Protein AF-A0A183PZF3-F1 (afdb_monomer_lite)

Secondary structure (DSSP, 8-state):
-HHHHHHHHHHHHHHHHHHHHHHHHHHHHHHHHHHHHHHHHHHTT-HHHHHHHHHHHHT---PPPPPPB-TTSPBP--HHHHHHHHHHHHHHHHSPPPPP----

Radius of gyration: 28.01 Å; chains: 1; bounding box: 78×35×68 Å

pLDDT: mean 86.16, std 10.22, range [55.12, 97.06]

Foldseek 3Di:
DVVVVVVVVVVVVVVVVVVVVVVVVVVVVVLVVLVVQLVVCVVVVVVVSNVVSVCVNVVDPPDPDDADADPVRHGDPDPVVSVVRVVVVVCCVVVPDDPPPPDD

Structure (mmCIF, N/CA/C/O backbone):
data_AF-A0A183PZF3-F1
#
_entry.id   AF-A0A183PZF3-F1
#
loop_
_atom_site.group_PDB
_atom_site.id
_atom_site.type_symbol
_atom_site.label_atom_id
_atom_site.label_alt_id
_atom_site.label_comp_id
_atom_site.label_asym_id
_atom_site.label_entity_id
_atom_site.label_seq_id
_atom_site.pdbx_PDB_ins_code
_atom_site.Cartn_x
_atom_site.Cartn_y
_atom_site.Cartn_z
_atom_site.occupancy
_atom_site.B_iso_or_equiv
_atom_site.auth_seq_id
_atom_site.auth_comp_id
_atom_site.auth_asym_id
_atom_site.auth_atom_id
_atom_site.pdbx_PDB_model_num
ATOM 1 N N . MET A 1 1 ? 23.270 8.834 -43.994 1.00 61.09 1 MET A N 1
ATOM 2 C CA . MET A 1 1 ? 22.254 9.397 -43.066 1.00 61.09 1 MET A CA 1
ATOM 3 C C . MET A 1 1 ? 21.112 8.444 -42.669 1.00 61.09 1 MET A C 1
ATOM 5 O O . MET A 1 1 ? 20.622 8.594 -41.560 1.00 61.09 1 MET A O 1
ATOM 9 N N . ARG A 1 2 ? 20.664 7.477 -43.496 1.00 67.50 2 ARG A N 1
ATOM 10 C CA . ARG A 1 2 ? 19.574 6.542 -43.111 1.00 67.50 2 ARG A CA 1
ATOM 11 C C . ARG A 1 2 ? 19.967 5.504 -42.046 1.00 67.50 2 ARG A C 1
ATOM 13 O O . ARG A 1 2 ? 19.181 5.275 -41.137 1.00 67.50 2 ARG A O 1
ATOM 20 N N . ALA A 1 3 ? 21.175 4.939 -42.117 1.00 72.69 3 ALA A N 1
ATOM 21 C CA . ALA A 1 3 ? 21.625 3.888 -41.192 1.00 72.69 3 ALA A CA 1
ATOM 22 C C . ALA A 1 3 ? 21.665 4.340 -39.716 1.00 72.69 3 ALA A C 1
AT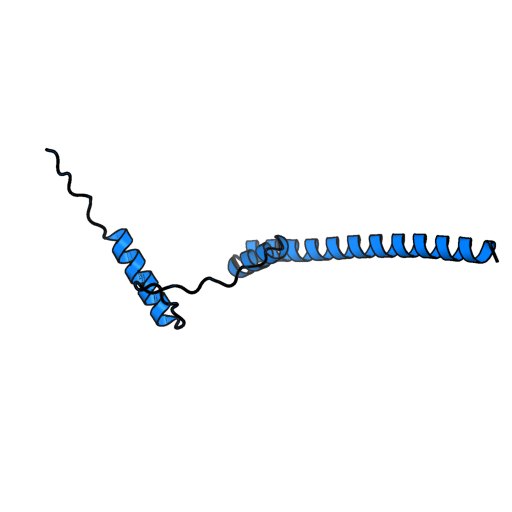OM 24 O O . ALA A 1 3 ? 21.148 3.641 -38.852 1.00 72.69 3 ALA A O 1
ATOM 25 N N . GLY A 1 4 ? 22.164 5.551 -39.432 1.00 78.81 4 GLY A N 1
ATOM 26 C CA . GLY A 1 4 ? 22.224 6.080 -38.060 1.00 78.81 4 GLY A CA 1
ATOM 27 C C . GLY A 1 4 ? 20.852 6.332 -37.416 1.00 78.81 4 GLY A C 1
ATOM 28 O O . GLY A 1 4 ? 20.698 6.139 -36.216 1.00 78.81 4 GLY A O 1
ATOM 29 N N . LYS A 1 5 ? 19.824 6.694 -38.203 1.00 80.31 5 LYS A N 1
ATOM 30 C CA . LYS A 1 5 ? 18.449 6.857 -37.687 1.00 80.31 5 LYS A CA 1
ATOM 31 C C . LYS A 1 5 ? 17.816 5.518 -37.303 1.00 80.31 5 LYS A C 1
ATOM 33 O O . LYS A 1 5 ? 17.135 5.441 -36.288 1.00 80.31 5 LYS A O 1
ATOM 38 N N . VAL A 1 6 ? 18.059 4.474 -38.099 1.00 88.06 6 VAL A N 1
ATOM 39 C CA . VAL A 1 6 ? 17.569 3.114 -37.817 1.00 88.06 6 VAL A CA 1
ATOM 40 C C . VAL A 1 6 ? 18.243 2.547 -36.567 1.00 88.06 6 VAL A C 1
ATOM 42 O O . VAL A 1 6 ? 17.567 1.963 -35.724 1.00 88.06 6 VAL A O 1
ATOM 45 N N . GLN A 1 7 ? 19.548 2.780 -36.403 1.00 91.62 7 GLN A N 1
ATOM 46 C CA . GLN A 1 7 ? 20.289 2.350 -35.218 1.00 91.62 7 GLN A CA 1
ATOM 47 C C . GLN A 1 7 ? 19.784 3.035 -33.938 1.00 91.62 7 GLN A C 1
ATOM 49 O O . GLN A 1 7 ? 19.425 2.348 -32.986 1.00 91.62 7 GLN A O 1
ATOM 54 N N . ALA A 1 8 ? 19.662 4.367 -33.938 1.00 90.88 8 ALA A N 1
ATOM 55 C CA . ALA A 1 8 ? 19.160 5.105 -32.777 1.00 90.88 8 ALA A CA 1
ATOM 56 C C . ALA A 1 8 ? 17.729 4.684 -32.386 1.00 90.88 8 ALA A C 1
ATOM 58 O O . ALA A 1 8 ? 17.392 4.599 -31.205 1.00 90.88 8 ALA A O 1
ATOM 59 N N . GLN A 1 9 ? 16.879 4.376 -33.372 1.00 92.75 9 GLN A N 1
ATOM 60 C CA . GLN A 1 9 ? 15.528 3.877 -33.120 1.00 92.75 9 GLN A CA 1
ATOM 61 C C . GLN A 1 9 ? 15.536 2.481 -32.475 1.00 92.75 9 GLN A C 1
ATOM 63 O O . GLN A 1 9 ? 14.747 2.230 -31.563 1.00 92.75 9 GLN A O 1
ATOM 68 N N . ALA A 1 10 ? 16.429 1.587 -32.909 1.00 94.25 10 ALA A N 1
ATOM 69 C CA . ALA A 1 10 ? 16.584 0.261 -32.313 1.00 94.25 10 ALA A CA 1
ATOM 70 C C . ALA A 1 10 ? 17.100 0.339 -30.864 1.00 94.25 10 ALA A C 1
ATOM 72 O O . ALA A 1 10 ? 16.546 -0.317 -29.981 1.00 94.25 10 ALA A O 1
ATOM 73 N N . GLU A 1 11 ? 18.096 1.191 -30.604 1.00 95.44 11 GLU A N 1
ATOM 74 C CA . GLU A 1 11 ? 18.633 1.441 -29.258 1.00 95.44 11 GLU A CA 1
ATOM 75 C C . GLU A 1 11 ? 17.554 1.995 -28.316 1.00 95.44 11 GLU A C 1
ATOM 77 O O . GLU A 1 11 ? 17.391 1.502 -27.199 1.00 95.44 11 GLU A O 1
ATOM 82 N N . TYR A 1 12 ? 16.744 2.949 -28.786 1.00 93.62 12 TYR A N 1
ATOM 83 C CA . TYR A 1 12 ? 15.622 3.498 -28.020 1.00 93.62 12 TYR A CA 1
ATOM 84 C C . TYR A 1 12 ? 14.575 2.434 -27.654 1.00 93.62 12 TYR A C 1
ATOM 86 O O . TYR A 1 12 ? 14.080 2.403 -26.525 1.00 93.62 12 TYR A O 1
ATOM 94 N N . ILE A 1 13 ? 14.234 1.541 -28.589 1.00 96.56 13 ILE A N 1
ATOM 95 C CA . ILE A 1 13 ? 13.276 0.455 -28.341 1.00 96.56 13 ILE A CA 1
ATOM 96 C C . ILE A 1 13 ? 13.823 -0.517 -27.290 1.00 96.56 13 ILE A C 1
ATOM 98 O O . ILE A 1 13 ? 13.087 -0.896 -26.373 1.00 96.56 13 ILE A O 1
ATOM 102 N N . GLU A 1 14 ? 15.098 -0.896 -27.390 1.00 96.56 14 GLU A N 1
ATOM 103 C CA . GLU A 1 14 ? 15.715 -1.817 -26.434 1.00 96.56 14 GLU A CA 1
ATOM 104 C C . GLU A 1 14 ? 15.835 -1.186 -25.041 1.00 96.56 14 GLU A C 1
ATOM 106 O O . GLU A 1 14 ? 15.429 -1.808 -24.056 1.00 96.56 14 GLU A O 1
ATOM 111 N N . ALA A 1 15 ? 16.270 0.074 -24.949 1.00 96.00 15 ALA A N 1
ATOM 112 C CA . ALA A 1 15 ? 16.328 0.811 -23.688 1.00 96.00 15 ALA A CA 1
ATOM 113 C C . ALA A 1 15 ? 14.940 0.916 -23.031 1.00 96.00 15 ALA A C 1
ATOM 115 O O . ALA A 1 15 ? 14.774 0.584 -21.855 1.00 96.00 15 ALA A O 1
ATOM 116 N N . ASN A 1 16 ? 13.900 1.265 -23.796 1.00 94.44 16 ASN A N 1
ATOM 117 C CA . ASN A 1 16 ? 12.523 1.298 -23.294 1.00 94.44 16 ASN A CA 1
ATOM 118 C C . ASN A 1 16 ? 12.028 -0.073 -22.821 1.00 94.44 16 ASN A C 1
ATOM 120 O O . ASN A 1 16 ? 11.273 -0.163 -21.848 1.00 94.44 16 ASN A O 1
ATOM 124 N N . ARG A 1 17 ? 12.421 -1.154 -23.504 1.00 96.38 17 ARG A N 1
ATOM 125 C CA . ARG A 1 17 ? 12.086 -2.521 -23.093 1.00 96.38 17 ARG A CA 1
ATOM 126 C C . ARG A 1 17 ? 12.726 -2.855 -21.748 1.00 96.38 17 ARG A C 1
ATOM 128 O O . ARG A 1 17 ? 12.051 -3.429 -20.893 1.00 96.38 17 ARG A O 1
ATOM 135 N N . GLN A 1 18 ? 13.991 -2.488 -21.552 1.00 97.00 18 GLN A N 1
ATOM 136 C CA . GLN A 1 18 ? 14.721 -2.713 -20.303 1.00 97.00 18 GLN A CA 1
ATOM 137 C C . GLN A 1 18 ? 14.136 -1.896 -19.149 1.00 97.00 18 GLN A C 1
ATOM 139 O O . GLN A 1 18 ? 13.797 -2.470 -18.116 1.00 97.00 18 GLN A O 1
ATOM 144 N N . VAL A 1 19 ? 13.894 -0.600 -19.354 1.00 95.06 19 VAL A N 1
ATOM 145 C CA . VAL A 1 19 ? 13.275 0.276 -18.346 1.00 95.06 19 VAL A CA 1
ATOM 146 C C . VAL A 1 19 ? 11.912 -0.266 -17.910 1.00 95.06 19 VAL A C 1
ATOM 148 O O . VAL A 1 19 ? 11.646 -0.393 -16.718 1.00 95.06 19 VAL A O 1
ATOM 151 N N . LYS A 1 20 ? 11.058 -0.689 -18.853 1.00 95.88 20 LYS A N 1
ATOM 152 C CA . LYS A 1 20 ? 9.757 -1.299 -18.522 1.00 95.88 20 LYS A CA 1
ATOM 153 C C . LYS A 1 20 ? 9.893 -2.581 -17.700 1.00 95.88 20 LYS A C 1
ATOM 155 O O . LYS A 1 20 ? 9.046 -2.831 -16.844 1.00 95.88 20 LYS A O 1
ATOM 160 N N . LYS A 1 21 ? 10.913 -3.408 -17.956 1.00 97.06 21 LYS A N 1
ATOM 161 C CA . LYS A 1 21 ? 11.181 -4.615 -17.155 1.00 97.06 21 LYS A CA 1
ATOM 162 C C . LYS A 1 21 ? 11.604 -4.253 -15.732 1.00 97.06 21 LYS A C 1
ATOM 164 O O . LYS A 1 21 ? 11.053 -4.832 -14.802 1.00 97.06 21 LYS A O 1
ATOM 169 N N . ILE A 1 22 ? 12.504 -3.282 -15.574 1.00 96.50 22 ILE A N 1
ATOM 170 C CA . ILE A 1 22 ? 12.976 -2.811 -14.263 1.00 96.50 22 ILE A CA 1
ATOM 171 C C . ILE A 1 22 ? 11.810 -2.238 -13.453 1.00 96.50 22 ILE A C 1
ATOM 173 O O . ILE A 1 22 ? 11.553 -2.708 -12.354 1.00 96.50 22 ILE A O 1
ATOM 177 N N . ILE A 1 23 ? 11.010 -1.336 -14.036 1.00 95.25 23 ILE A N 1
ATOM 178 C CA . ILE A 1 23 ? 9.841 -0.744 -13.358 1.00 95.25 23 ILE A CA 1
ATOM 179 C C . ILE A 1 23 ? 8.851 -1.822 -12.890 1.00 95.25 23 ILE A C 1
ATOM 181 O O . ILE A 1 23 ? 8.289 -1.732 -11.800 1.00 95.25 23 ILE A O 1
ATOM 185 N N . ARG A 1 24 ? 8.619 -2.860 -13.706 1.00 95.19 24 ARG A N 1
ATOM 186 C CA . ARG A 1 24 ? 7.748 -3.983 -13.322 1.00 95.19 24 ARG A CA 1
ATOM 187 C C . ARG A 1 24 ? 8.336 -4.792 -12.167 1.00 95.19 24 ARG A C 1
ATOM 189 O O . ARG A 1 24 ? 7.580 -5.183 -11.282 1.00 95.19 24 ARG A O 1
ATOM 196 N N . ALA A 1 25 ? 9.643 -5.042 -12.185 1.00 96.88 25 ALA A N 1
ATOM 197 C CA . ALA A 1 25 ? 10.333 -5.764 -11.122 1.00 96.88 25 ALA A CA 1
ATOM 198 C C . ALA A 1 25 ? 10.313 -4.976 -9.804 1.00 96.88 25 ALA A C 1
ATOM 200 O O . ALA A 1 25 ? 9.915 -5.529 -8.782 1.00 96.88 25 ALA A O 1
ATOM 201 N N . ASP A 1 26 ? 10.626 -3.681 -9.841 1.00 95.81 26 ASP A N 1
ATOM 202 C CA . ASP A 1 26 ? 10.608 -2.808 -8.663 1.00 95.81 26 ASP A CA 1
ATOM 203 C C . ASP A 1 26 ? 9.205 -2.692 -8.068 1.00 95.81 26 ASP A C 1
ATOM 205 O O . ASP A 1 26 ? 9.030 -2.821 -6.857 1.00 95.81 26 ASP A O 1
ATOM 209 N N . LYS A 1 27 ? 8.173 -2.540 -8.912 1.00 91.94 27 LYS A N 1
ATOM 210 C CA . LYS A 1 27 ? 6.780 -2.540 -8.446 1.00 91.94 27 LYS A CA 1
ATOM 211 C C . LYS A 1 27 ? 6.418 -3.856 -7.756 1.00 91.94 27 LYS A C 1
ATOM 213 O O . LYS A 1 27 ? 5.744 -3.834 -6.731 1.00 91.94 27 LYS A O 1
ATOM 218 N N . LYS A 1 28 ? 6.846 -4.995 -8.311 1.00 94.19 28 LYS A N 1
ATOM 219 C CA . LYS A 1 28 ? 6.597 -6.310 -7.708 1.00 94.19 28 LYS A CA 1
ATOM 220 C C . LYS A 1 28 ? 7.289 -6.428 -6.349 1.00 94.19 28 LYS A C 1
ATOM 222 O O . LYS A 1 28 ? 6.637 -6.803 -5.382 1.00 94.19 28 LYS A O 1
ATOM 227 N N . LYS A 1 29 ? 8.562 -6.033 -6.275 1.00 96.69 29 LYS A N 1
ATOM 228 C CA . LYS A 1 29 ? 9.355 -6.039 -5.042 1.00 96.69 29 LYS A CA 1
ATOM 229 C C . LYS A 1 29 ? 8.707 -5.184 -3.950 1.00 96.69 29 LYS A C 1
ATOM 231 O O . LYS A 1 29 ? 8.537 -5.650 -2.832 1.00 96.69 29 LYS A O 1
ATOM 236 N N . TYR A 1 30 ? 8.269 -3.975 -4.294 1.00 91.75 30 TYR A N 1
ATOM 237 C CA . TYR A 1 30 ? 7.574 -3.086 -3.362 1.00 91.75 30 TYR A CA 1
ATOM 238 C C . TYR A 1 30 ? 6.287 -3.710 -2.796 1.00 91.75 30 TYR A C 1
ATOM 240 O O . TYR A 1 30 ? 6.031 -3.643 -1.596 1.00 91.75 30 TYR A O 1
ATOM 248 N N . VAL A 1 31 ? 5.481 -4.356 -3.646 1.00 91.56 31 VAL A N 1
ATOM 249 C CA . VAL A 1 31 ? 4.255 -5.040 -3.203 1.00 91.56 31 VAL A CA 1
ATOM 250 C C . VAL A 1 31 ? 4.573 -6.236 -2.296 1.00 91.56 31 VAL A C 1
ATOM 252 O O . VAL A 1 31 ? 3.899 -6.418 -1.285 1.00 91.56 31 VAL A O 1
ATOM 255 N N . GLU A 1 32 ? 5.600 -7.027 -2.614 1.00 93.94 32 GLU A N 1
ATOM 256 C CA . GLU A 1 32 ? 6.045 -8.166 -1.791 1.00 93.94 32 GLU A CA 1
ATOM 257 C C . GLU A 1 32 ? 6.546 -7.724 -0.403 1.00 93.94 32 GLU A C 1
ATOM 259 O O . GLU A 1 32 ? 6.212 -8.345 0.609 1.00 93.94 32 GLU A O 1
ATOM 264 N N . GLU A 1 33 ? 7.295 -6.620 -0.329 1.00 94.44 33 GLU A N 1
ATOM 265 C CA . GLU A 1 33 ? 7.753 -6.030 0.936 1.00 94.44 33 GLU A CA 1
ATOM 266 C C . GLU A 1 33 ? 6.573 -5.583 1.814 1.00 94.44 33 GLU A C 1
ATOM 268 O O . GLU A 1 33 ? 6.536 -5.882 3.012 1.00 94.44 33 GLU A O 1
ATOM 273 N N . LEU A 1 34 ? 5.572 -4.921 1.221 1.00 91.81 34 LEU A N 1
ATOM 274 C CA . LEU A 1 34 ? 4.355 -4.522 1.933 1.00 91.81 34 LEU A CA 1
ATOM 275 C C . LEU A 1 34 ? 3.554 -5.734 2.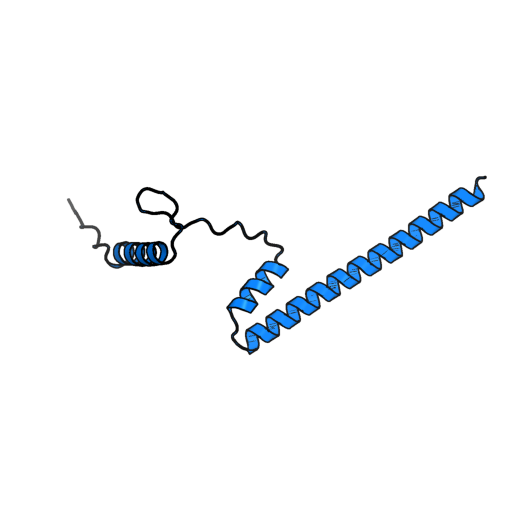422 1.00 91.81 34 LEU A C 1
ATOM 277 O O . LEU A 1 34 ? 3.124 -5.745 3.573 1.00 91.81 34 LEU A O 1
ATOM 281 N N . ALA A 1 35 ? 3.383 -6.765 1.590 1.00 92.38 35 ALA A N 1
ATOM 282 C CA . ALA A 1 35 ? 2.687 -7.991 1.982 1.00 92.38 35 ALA A CA 1
ATOM 283 C C . ALA A 1 35 ? 3.382 -8.680 3.169 1.00 92.38 35 ALA A C 1
ATOM 285 O O . ALA A 1 35 ? 2.730 -9.054 4.143 1.00 92.38 35 ALA A O 1
ATOM 286 N N . THR A 1 36 ? 4.715 -8.747 3.142 1.00 95.12 36 THR A N 1
ATOM 287 C CA . THR A 1 36 ? 5.519 -9.297 4.244 1.00 95.12 36 THR A CA 1
ATOM 288 C C . THR A 1 36 ? 5.307 -8.509 5.542 1.00 95.12 36 THR A C 1
ATOM 290 O O . THR A 1 36 ? 5.200 -9.085 6.627 1.00 95.12 36 THR A O 1
ATOM 293 N N . MET A 1 37 ? 5.206 -7.179 5.447 1.00 94.12 37 MET A N 1
ATOM 294 C CA . MET A 1 37 ? 4.927 -6.317 6.596 1.00 94.12 37 MET A CA 1
ATOM 295 C C . MET A 1 37 ? 3.515 -6.536 7.159 1.00 94.12 37 MET A C 1
ATOM 297 O O . MET A 1 37 ? 3.360 -6.587 8.379 1.00 94.12 37 MET A O 1
ATOM 301 N N . VAL A 1 38 ? 2.509 -6.712 6.293 1.00 93.19 38 VAL A N 1
ATOM 302 C CA . VAL A 1 38 ? 1.130 -7.043 6.696 1.00 93.19 38 VAL A CA 1
ATOM 303 C C . VAL A 1 38 ? 1.088 -8.370 7.446 1.00 93.19 38 VAL A C 1
ATOM 305 O O . VAL A 1 38 ? 0.514 -8.438 8.531 1.00 93.19 38 VAL A O 1
ATOM 308 N N . GLU A 1 39 ? 1.725 -9.415 6.913 1.00 94.12 39 GLU A N 1
ATOM 309 C CA . GLU A 1 39 ? 1.763 -10.725 7.568 1.00 94.12 39 GLU A CA 1
ATOM 310 C C . GLU A 1 39 ? 2.409 -10.657 8.951 1.00 94.12 39 GLU A C 1
ATOM 312 O O . GLU A 1 39 ? 1.911 -11.260 9.902 1.00 94.12 39 GLU A O 1
ATOM 317 N N . LYS A 1 40 ? 3.511 -9.912 9.077 1.00 95.62 40 LYS A N 1
ATOM 318 C CA . LYS A 1 40 ? 4.180 -9.719 10.363 1.00 95.62 40 LYS A CA 1
ATOM 319 C C . LYS A 1 40 ? 3.271 -8.993 11.358 1.00 95.62 40 LYS A C 1
ATOM 321 O O . LYS A 1 40 ? 3.106 -9.472 12.477 1.00 95.62 40 LYS A O 1
ATOM 326 N N . ALA A 1 41 ? 2.636 -7.897 10.939 1.00 94.75 41 ALA A N 1
ATOM 327 C CA . ALA A 1 41 ? 1.708 -7.146 11.782 1.00 94.75 41 ALA A CA 1
ATOM 328 C C . ALA A 1 41 ? 0.517 -8.006 12.240 1.00 94.75 41 ALA A C 1
ATOM 330 O O . ALA A 1 41 ? 0.120 -7.923 13.401 1.00 94.75 41 ALA A O 1
ATOM 331 N N . ALA A 1 42 ? -0.006 -8.876 11.367 1.00 93.94 42 ALA A N 1
ATOM 332 C CA . ALA A 1 42 ? -1.065 -9.824 11.711 1.00 93.94 42 ALA A CA 1
ATOM 333 C C . ALA A 1 42 ? -0.616 -10.820 12.791 1.00 93.94 42 ALA A C 1
ATOM 335 O O . ALA A 1 42 ? -1.343 -11.054 13.754 1.00 93.94 42 ALA A O 1
ATOM 336 N N . ARG A 1 43 ? 0.597 -11.378 12.662 1.00 95.75 43 ARG A N 1
ATOM 337 C CA . ARG A 1 43 ? 1.166 -12.316 13.648 1.00 95.75 43 ARG A 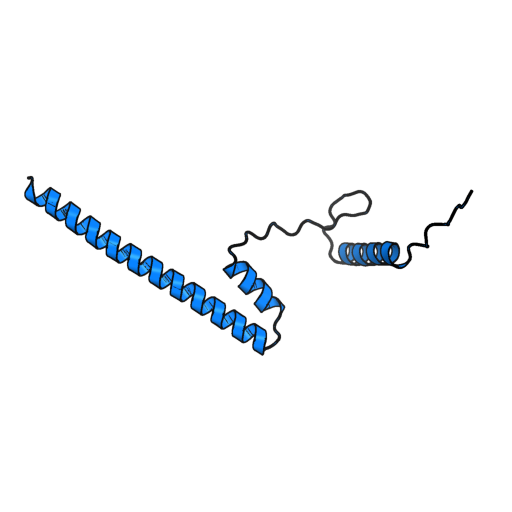CA 1
ATOM 338 C C . ARG A 1 43 ? 1.416 -11.660 15.006 1.00 95.75 43 ARG A C 1
ATOM 340 O O . ARG A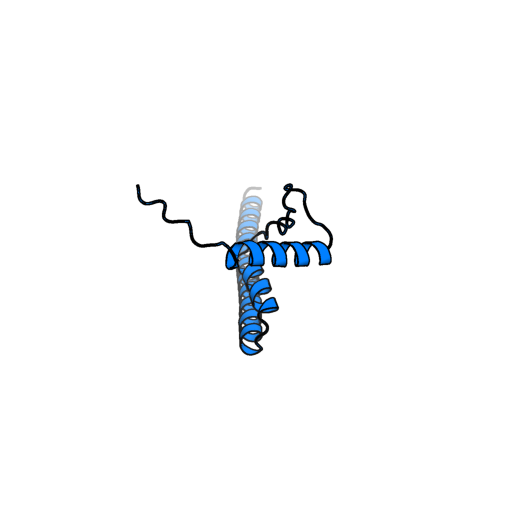 1 43 ? 1.243 -12.306 16.030 1.00 95.75 43 ARG A O 1
ATOM 347 N N . GLU A 1 44 ? 1.820 -10.395 15.010 1.00 95.75 44 GLU A N 1
ATOM 348 C CA . GLU A 1 44 ? 2.100 -9.618 16.225 1.00 95.75 44 GLU A CA 1
ATOM 349 C C . GLU A 1 44 ? 0.838 -8.980 16.835 1.00 95.75 44 GLU A C 1
ATOM 351 O O . GLU A 1 44 ? 0.912 -8.364 17.896 1.00 95.75 44 GLU A O 1
ATOM 356 N N . GLY A 1 45 ? -0.324 -9.103 16.180 1.00 93.81 45 GLY A N 1
ATOM 357 C CA . GLY A 1 45 ? -1.570 -8.469 16.618 1.00 93.81 45 GLY A CA 1
ATOM 358 C C . GLY A 1 45 ? -1.575 -6.939 16.491 1.00 93.81 45 GLY A C 1
ATOM 359 O O . GLY A 1 45 ? -2.424 -6.271 17.083 1.00 93.81 45 GLY A O 1
ATOM 360 N N . ASN A 1 46 ? -0.654 -6.352 15.719 1.00 94.38 46 ASN A N 1
ATOM 361 C CA . ASN A 1 46 ? -0.578 -4.908 15.496 1.00 94.38 46 ASN A CA 1
ATOM 362 C C . ASN A 1 46 ? -1.588 -4.466 14.423 1.00 94.38 46 ASN A C 1
ATOM 364 O O . ASN A 1 46 ? -1.242 -4.196 13.269 1.00 94.38 46 ASN A O 1
ATOM 368 N N . MET A 1 47 ? -2.859 -4.379 14.820 1.00 90.69 47 MET A N 1
ATOM 369 C CA . MET A 1 47 ? -3.968 -4.057 13.912 1.00 90.69 47 MET A CA 1
ATOM 370 C C . MET A 1 47 ? -3.848 -2.674 13.263 1.00 90.69 47 MET A C 1
ATOM 372 O O . MET A 1 47 ? -4.253 -2.509 12.115 1.00 90.69 47 MET A O 1
ATOM 376 N N . LYS A 1 48 ? -3.248 -1.693 13.952 1.00 89.88 48 LYS A N 1
ATOM 377 C CA . LYS A 1 48 ? -3.036 -0.348 13.396 1.00 89.88 48 LYS A CA 1
ATOM 378 C C . LYS A 1 48 ? -2.087 -0.389 12.197 1.00 89.88 48 LYS A C 1
ATOM 380 O O . LYS A 1 48 ? -2.406 0.131 11.135 1.00 89.88 48 LYS A O 1
ATOM 385 N N . GLN A 1 49 ? -0.942 -1.054 12.349 1.00 89.75 49 GLN A N 1
ATOM 386 C CA . GLN A 1 49 ? 0.028 -1.188 11.262 1.00 89.75 49 GLN A CA 1
ATOM 387 C C . GLN A 1 49 ? -0.521 -2.028 10.101 1.00 89.75 49 GLN A C 1
ATOM 389 O O . GLN A 1 49 ? -0.218 -1.742 8.939 1.00 89.75 49 GLN A O 1
ATOM 394 N N . LEU A 1 50 ? -1.332 -3.044 10.404 1.00 91.81 50 LEU A N 1
ATOM 395 C CA . LEU A 1 50 ? -2.011 -3.860 9.402 1.00 91.81 50 LEU A CA 1
ATOM 396 C C . LEU A 1 50 ? -2.965 -3.016 8.545 1.00 91.81 50 LEU A C 1
ATOM 398 O O . LEU A 1 50 ? -2.890 -3.079 7.316 1.00 91.81 50 LEU A O 1
ATOM 402 N N . ASP A 1 51 ? -3.805 -2.192 9.174 1.00 87.06 51 ASP A N 1
ATOM 403 C CA . ASP A 1 51 ? -4.741 -1.290 8.492 1.00 87.06 51 ASP A CA 1
ATOM 404 C C . ASP A 1 51 ? -4.000 -0.247 7.632 1.00 87.06 51 ASP A C 1
ATOM 406 O O . ASP A 1 51 ? -4.255 -0.133 6.431 1.00 87.06 51 ASP A O 1
ATOM 410 N N . ASP A 1 52 ? -2.992 0.427 8.195 1.00 88.06 52 ASP A N 1
ATOM 411 C CA . ASP A 1 52 ? -2.191 1.432 7.481 1.00 88.06 52 ASP A CA 1
ATOM 412 C C . ASP A 1 52 ? -1.479 0.848 6.247 1.00 88.06 52 ASP A C 1
ATOM 414 O O . ASP A 1 52 ? -1.402 1.479 5.187 1.00 88.06 52 ASP A O 1
ATOM 418 N N . THR A 1 53 ? -0.944 -0.370 6.363 1.00 88.69 53 THR A N 1
ATOM 419 C CA . THR A 1 53 ? -0.229 -1.036 5.261 1.00 88.69 53 THR A CA 1
ATOM 420 C C . THR A 1 53 ? -1.198 -1.542 4.191 1.00 88.69 53 THR A C 1
ATOM 422 O O . THR A 1 53 ? -0.905 -1.446 2.997 1.00 88.69 53 THR A O 1
ATOM 425 N N . THR A 1 54 ? -2.384 -2.000 4.594 1.00 86.50 54 THR A N 1
ATOM 426 C CA . THR A 1 54 ? -3.454 -2.412 3.673 1.00 86.50 54 THR A CA 1
ATOM 427 C C . THR A 1 54 ? -3.987 -1.220 2.875 1.00 86.50 54 THR A C 1
ATOM 429 O O . THR A 1 54 ? -4.127 -1.317 1.656 1.00 86.50 54 THR A O 1
ATOM 432 N N . LYS A 1 55 ? -4.174 -0.058 3.514 1.00 85.94 55 LYS A N 1
ATOM 433 C CA . LYS A 1 55 ? -4.537 1.203 2.840 1.00 85.94 55 LYS A CA 1
ATOM 434 C C . LYS A 1 55 ? -3.497 1.629 1.802 1.00 85.94 55 LYS A C 1
ATOM 436 O O . LYS A 1 55 ? -3.854 2.003 0.684 1.00 85.94 55 LYS A O 1
ATOM 441 N N . LYS A 1 56 ? -2.202 1.510 2.132 1.00 86.44 56 LYS A N 1
ATOM 442 C CA . LYS A 1 56 ? -1.102 1.758 1.179 1.00 86.44 56 LYS A CA 1
ATOM 443 C C . LYS A 1 56 ? -1.147 0.804 -0.019 1.00 86.44 56 LYS A C 1
ATOM 445 O O . LYS A 1 56 ? -0.952 1.254 -1.146 1.00 86.44 56 LYS A O 1
ATOM 450 N N . LEU A 1 57 ? -1.425 -0.484 0.203 1.00 85.00 57 LEU A N 1
ATOM 451 C CA . LEU A 1 57 ? -1.554 -1.488 -0.864 1.00 85.00 57 LEU A CA 1
ATOM 452 C C . LEU A 1 57 ? -2.759 -1.238 -1.777 1.00 85.00 57 LEU A C 1
ATOM 454 O O . LEU A 1 57 ? -2.641 -1.386 -2.992 1.00 85.00 57 LEU A O 1
ATOM 458 N N . ALA A 1 58 ? -3.895 -0.834 -1.207 1.00 83.44 58 ALA A N 1
ATOM 459 C CA . ALA A 1 58 ? -5.105 -0.518 -1.960 1.00 83.44 58 ALA A CA 1
ATOM 460 C C . ALA A 1 58 ? -4.942 0.722 -2.859 1.00 83.44 58 ALA A C 1
ATOM 462 O O . ALA A 1 58 ? -5.783 0.977 -3.720 1.00 83.44 58 ALA A O 1
ATOM 463 N N . GLY A 1 59 ? -3.865 1.498 -2.675 1.00 75.12 59 GLY A N 1
ATOM 464 C CA . GLY A 1 59 ? -3.666 2.768 -3.370 1.00 75.12 59 GLY A CA 1
ATOM 465 C C . GLY A 1 59 ? -4.757 3.784 -3.035 1.00 75.12 59 GLY A C 1
ATOM 466 O O . GLY A 1 59 ? -4.954 4.739 -3.787 1.00 75.12 59 GLY A O 1
ATOM 467 N N . GLU A 1 60 ? -5.489 3.570 -1.937 1.00 71.62 60 GLU A N 1
ATOM 468 C CA . GLU A 1 60 ? -6.571 4.454 -1.550 1.00 71.62 60 GLU A CA 1
ATOM 469 C C . GLU A 1 60 ? -5.986 5.788 -1.100 1.00 71.62 60 GLU A C 1
ATOM 471 O O . GLU A 1 60 ? -5.290 5.901 -0.087 1.00 71.62 60 GLU A O 1
ATOM 476 N N . TYR A 1 61 ? -6.320 6.831 -1.859 1.00 55.69 61 TYR A N 1
ATOM 477 C CA . TYR A 1 61 ? -6.322 8.191 -1.357 1.00 55.69 61 TYR A CA 1
ATOM 478 C C . TYR A 1 61 ? -7.262 8.220 -0.150 1.00 55.69 61 TYR A C 1
ATOM 480 O O . TYR A 1 61 ? -8.486 8.266 -0.299 1.00 55.69 61 TYR A O 1
ATOM 488 N N . CYS A 1 62 ? -6.691 8.150 1.053 1.00 55.12 62 CYS A N 1
ATOM 489 C CA . CYS A 1 62 ? -7.435 8.404 2.272 1.00 55.12 62 CYS A CA 1
ATOM 490 C C . CYS A 1 62 ? -7.956 9.833 2.161 1.00 55.12 62 CYS A C 1
ATOM 492 O O . CYS A 1 62 ? -7.189 10.793 2.250 1.00 55.12 62 CYS A O 1
ATOM 494 N N . LYS A 1 63 ? -9.263 9.982 1.917 1.00 62.03 63 LYS A N 1
ATOM 495 C CA . LYS A 1 63 ? -9.919 11.275 2.106 1.00 62.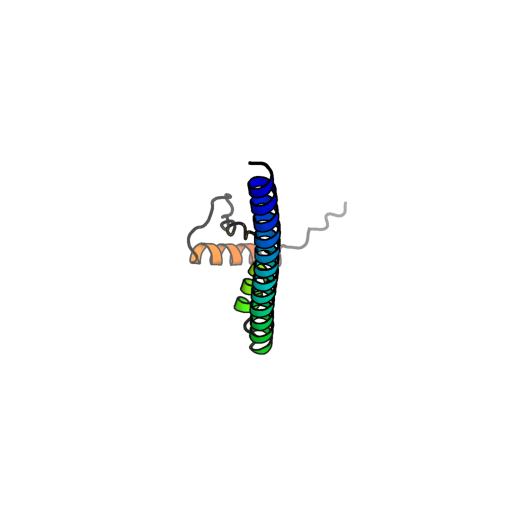03 63 LYS A CA 1
ATOM 496 C C . LYS A 1 63 ? -9.520 11.747 3.508 1.00 62.03 63 LYS A C 1
ATOM 498 O O . LYS A 1 63 ? -9.583 10.920 4.422 1.00 62.03 63 LYS A O 1
ATOM 503 N N . PRO A 1 64 ? -9.096 13.010 3.689 1.00 62.16 64 PRO A N 1
ATOM 504 C CA . PRO A 1 64 ? -8.834 13.514 5.026 1.00 62.16 64 PRO A CA 1
ATOM 505 C C . PRO A 1 64 ? -10.057 13.216 5.887 1.00 62.16 64 PRO A C 1
ATOM 507 O O . PRO A 1 64 ? -11.198 13.370 5.430 1.00 62.16 64 PRO A O 1
ATOM 510 N N . GLU A 1 65 ? -9.792 12.697 7.082 1.00 65.69 65 GLU A N 1
ATOM 511 C CA . GLU A 1 65 ? -10.815 12.321 8.043 1.00 65.69 65 GLU A CA 1
ATOM 512 C C . GLU A 1 65 ? -11.797 13.487 8.163 1.00 65.69 65 GLU A C 1
ATOM 514 O O . GLU A 1 65 ? -11.402 14.634 8.398 1.00 65.69 65 GLU A O 1
ATOM 519 N N . ARG A 1 66 ? -13.076 13.233 7.857 1.00 71.62 66 ARG A N 1
ATOM 520 C CA . ARG A 1 66 ? -14.077 14.297 7.928 1.00 71.62 66 ARG A CA 1
ATOM 521 C C . ARG A 1 66 ? -14.145 14.731 9.391 1.00 71.62 66 ARG A C 1
ATOM 523 O O . ARG A 1 66 ? -14.383 13.863 10.229 1.00 71.62 66 ARG A O 1
ATOM 530 N N . PRO A 1 67 ? -13.971 16.027 9.704 1.00 77.00 67 PRO A N 1
ATOM 531 C CA . PRO A 1 67 ? -14.064 16.489 11.078 1.00 77.00 67 PRO A CA 1
ATOM 532 C C . PRO A 1 67 ? -15.407 16.068 11.672 1.00 77.00 67 PRO A C 1
ATOM 534 O O . PRO A 1 67 ? -16.451 16.265 11.037 1.00 77.00 67 PRO A O 1
ATOM 537 N N . VAL A 1 68 ? -15.379 15.494 12.875 1.00 83.38 68 VAL A N 1
ATOM 538 C CA . VAL A 1 68 ? -16.595 15.222 13.649 1.00 83.38 68 VAL A CA 1
ATOM 539 C C . VAL A 1 68 ? -17.320 16.550 13.851 1.00 83.38 68 VAL A C 1
ATOM 541 O O . VAL A 1 68 ? -16.683 17.558 14.149 1.00 83.38 68 VAL A O 1
ATOM 544 N N . LYS A 1 69 ? -18.637 16.574 13.640 1.00 88.31 69 LYS A N 1
ATOM 545 C CA . LYS A 1 69 ? -19.446 17.792 13.752 1.00 88.31 69 LYS A CA 1
ATOM 546 C C . LYS A 1 69 ? -20.260 17.810 15.043 1.00 88.31 69 LYS A C 1
ATOM 548 O O . LYS A 1 69 ? -20.729 16.761 15.494 1.00 88.31 69 LYS A O 1
ATOM 553 N N . ASP A 1 70 ? -20.450 18.999 15.603 1.00 87.06 70 ASP A N 1
ATOM 554 C CA . ASP A 1 70 ? -21.407 19.229 16.685 1.00 87.06 70 ASP A CA 1
ATOM 555 C C . ASP A 1 70 ? -22.860 19.083 16.186 1.00 87.06 70 ASP A C 1
ATOM 557 O O . ASP A 1 70 ? -23.114 18.775 15.013 1.00 87.06 70 ASP A O 1
ATOM 561 N N . LYS A 1 71 ? -23.830 19.228 17.093 1.00 85.75 71 LYS A N 1
ATOM 562 C CA . LYS A 1 71 ? -25.264 19.099 16.778 1.00 85.75 71 LYS A CA 1
ATOM 563 C C . LYS A 1 71 ? -25.741 20.194 15.819 1.00 85.75 71 LYS A C 1
ATOM 565 O O . LYS A 1 71 ? -26.666 19.973 15.043 1.00 85.75 71 LYS A O 1
ATOM 570 N N . GLU A 1 72 ? -25.049 21.327 15.805 1.00 86.06 72 GLU A N 1
ATOM 571 C CA . GLU A 1 72 ? -25.276 22.473 14.929 1.00 86.06 72 GLU A CA 1
ATOM 572 C C . GLU A 1 72 ? -24.557 22.333 13.570 1.00 86.06 72 GLU A C 1
ATOM 574 O O . GLU A 1 72 ? -24.682 23.194 12.698 1.00 86.06 72 GLU A O 1
ATOM 579 N N . GLY A 1 73 ? -23.816 21.240 13.353 1.00 83.31 73 GLY A N 1
ATOM 580 C CA . GLY A 1 73 ? -23.145 20.925 12.094 1.00 83.31 73 GLY A CA 1
ATOM 581 C C . GLY A 1 73 ? -21.785 21.603 11.888 1.00 83.31 73 GLY A C 1
ATOM 582 O O . GLY A 1 73 ? -21.229 21.514 10.781 1.00 83.31 73 GLY A O 1
ATOM 583 N N . ARG A 1 74 ? -21.228 22.251 12.916 1.00 89.88 74 ARG A N 1
ATOM 584 C CA . ARG A 1 74 ? -19.900 22.879 12.910 1.00 89.88 74 ARG A CA 1
ATOM 585 C C . ARG A 1 74 ? -18.814 21.840 13.212 1.00 89.88 74 ARG A C 1
ATOM 587 O O . ARG A 1 74 ? -19.035 20.938 14.016 1.00 89.88 74 ARG A O 1
ATOM 594 N N . PRO A 1 75 ? -17.641 21.922 12.564 1.00 87.69 75 PRO A N 1
ATOM 595 C CA . PRO A 1 75 ? -16.551 20.979 12.790 1.00 87.69 75 PRO A CA 1
ATOM 596 C C . PRO A 1 75 ? -15.919 21.167 14.177 1.00 87.69 75 PRO A C 1
ATOM 598 O O . PRO A 1 75 ? -15.593 22.284 14.570 1.00 87.69 75 PRO A O 1
ATOM 601 N N . ILE A 1 76 ? -15.699 20.058 14.879 1.00 88.00 76 ILE A N 1
ATOM 602 C CA . ILE A 1 76 ? -15.034 19.996 16.178 1.00 88.00 76 ILE A CA 1
ATOM 603 C C . ILE A 1 76 ? -13.548 19.711 15.952 1.00 88.00 76 ILE A C 1
ATOM 605 O O . ILE A 1 76 ? -13.179 18.677 15.387 1.00 88.00 76 ILE A O 1
ATOM 609 N N . THR A 1 77 ? -12.689 20.620 16.407 1.00 84.88 77 THR A N 1
ATOM 610 C CA . THR A 1 77 ? -11.228 20.533 16.239 1.00 84.88 77 THR A CA 1
ATOM 611 C C . THR A 1 77 ? -10.497 20.010 17.476 1.00 84.88 77 THR A C 1
ATOM 613 O O . THR A 1 77 ? -9.339 19.620 17.373 1.00 84.88 77 THR A O 1
ATOM 616 N N . GLU A 1 78 ? -11.147 20.001 18.644 1.00 89.25 78 GLU A N 1
ATOM 617 C CA . GLU A 1 78 ? -10.555 19.581 19.918 1.00 89.25 78 GLU A CA 1
ATOM 618 C C . GLU A 1 78 ? -10.905 18.123 20.253 1.00 89.25 78 GLU A C 1
ATOM 620 O O . GLU A 1 78 ? -12.075 17.740 20.255 1.00 89.25 78 GLU A O 1
ATOM 625 N N . ILE A 1 79 ? -9.894 17.311 20.588 1.00 85.69 79 ILE A N 1
ATOM 626 C CA . ILE A 1 79 ? -10.047 15.866 20.846 1.00 85.69 79 ILE A CA 1
ATOM 627 C C . ILE A 1 79 ? -11.050 15.600 21.976 1.00 85.69 79 ILE A C 1
ATOM 629 O O . ILE A 1 79 ? -11.894 14.715 21.861 1.00 85.69 79 ILE A O 1
ATOM 633 N N . GLN A 1 80 ? -11.004 16.385 23.054 1.00 88.81 80 GLN A N 1
ATOM 634 C CA . GLN A 1 80 ? -11.902 16.190 24.192 1.00 88.81 80 GLN A CA 1
ATOM 635 C C . GLN A 1 80 ? -13.368 16.448 23.822 1.00 88.81 80 GLN A C 1
ATOM 637 O O . GLN A 1 80 ? -14.252 15.686 24.211 1.00 88.81 80 GLN A O 1
ATOM 642 N N . GLN A 1 81 ? -13.622 17.465 22.999 1.00 88.25 81 GLN A N 1
ATOM 643 C CA . GLN A 1 81 ? -14.961 17.752 22.489 1.00 88.25 81 GLN A CA 1
ATOM 644 C C . GLN A 1 81 ? -15.442 16.672 21.511 1.00 88.25 81 GLN A C 1
ATOM 646 O O . GLN A 1 81 ? -16.622 16.323 21.523 1.00 88.25 81 GLN A O 1
ATOM 651 N N . GLN A 1 82 ? -14.545 16.089 20.706 1.00 88.00 82 GLN A N 1
ATOM 652 C CA . GLN A 1 82 ? -14.890 14.948 19.853 1.00 88.00 82 GLN A CA 1
ATOM 653 C C . GLN A 1 82 ? -15.301 13.733 20.692 1.00 88.00 82 GLN A C 1
ATOM 655 O O . GLN A 1 82 ? -16.324 13.119 20.398 1.00 88.00 82 GLN A O 1
ATOM 660 N N . CYS A 1 83 ? -14.560 13.413 21.760 1.00 87.94 83 CYS A N 1
ATOM 661 C CA . CYS A 1 83 ? -14.913 12.328 22.679 1.00 87.94 83 CYS A CA 1
ATOM 662 C C . CYS A 1 83 ? -16.287 12.547 23.324 1.00 87.94 83 CYS A C 1
ATOM 664 O O . CYS A 1 83 ? -17.113 11.638 23.312 1.00 87.94 83 CYS A O 1
ATOM 666 N N . ASN A 1 84 ? -16.567 13.758 23.815 1.00 90.12 84 ASN A N 1
ATOM 667 C CA . ASN A 1 84 ? -17.875 14.086 24.390 1.00 90.12 84 ASN A CA 1
ATOM 668 C C . ASN A 1 84 ? -18.997 13.942 23.351 1.00 90.12 84 ASN A C 1
ATOM 670 O O . ASN A 1 84 ? -20.037 13.357 23.641 1.00 90.12 84 ASN A O 1
ATOM 674 N N . ARG A 1 85 ? -18.763 14.383 22.107 1.00 92.25 85 ARG A N 1
ATOM 675 C CA . ARG A 1 85 ? -19.737 14.230 21.021 1.00 92.25 85 ARG A CA 1
ATOM 676 C C . ARG A 1 85 ? -20.035 12.764 20.700 1.00 92.25 85 ARG A C 1
ATOM 678 O O . ARG A 1 85 ? -21.191 12.444 20.415 1.00 92.25 85 ARG A O 1
ATOM 685 N N . TRP A 1 86 ? -19.022 11.894 20.740 1.00 88.06 86 TRP A N 1
ATOM 686 C CA . TRP A 1 86 ? -19.197 10.448 20.586 1.00 88.06 86 TRP A CA 1
ATOM 687 C C . TRP A 1 86 ? -20.043 9.861 21.716 1.00 88.06 86 TRP A C 1
ATOM 689 O O . TRP A 1 86 ? -20.981 9.123 21.426 1.00 88.06 86 TRP A O 1
ATOM 699 N N . VAL A 1 87 ? -19.761 10.221 22.973 1.00 88.44 87 VAL A N 1
ATOM 700 C CA . VAL A 1 87 ? -20.545 9.772 24.137 1.00 88.44 87 VAL A CA 1
ATOM 701 C C . VAL A 1 87 ? -22.012 10.174 23.991 1.00 88.44 87 VAL A C 1
ATOM 703 O O . VAL A 1 87 ? -22.874 9.302 24.026 1.00 88.44 87 VAL A O 1
ATOM 706 N N . GLU A 1 88 ? -22.296 11.450 23.708 1.00 89.06 88 GLU A N 1
ATOM 707 C CA . GLU A 1 88 ? -23.670 11.930 23.499 1.00 89.06 88 GLU A CA 1
ATOM 708 C C . GLU A 1 88 ? -24.390 11.183 22.369 1.00 89.06 88 GLU A C 1
ATOM 710 O O . GLU A 1 88 ? -25.552 10.807 22.506 1.00 89.06 88 GLU A O 1
ATOM 715 N N . TYR A 1 89 ? -23.711 10.966 21.236 1.00 86.00 89 TYR A N 1
ATOM 716 C CA . TYR A 1 89 ? -24.298 10.258 20.097 1.00 86.00 89 TYR A CA 1
ATOM 717 C C . TYR A 1 89 ? -24.681 8.819 20.460 1.00 86.00 89 TYR A C 1
ATOM 719 O O . TYR A 1 89 ? -25.765 8.357 20.101 1.00 86.00 89 TYR A O 1
ATOM 727 N N . PHE A 1 90 ? -23.809 8.111 21.181 1.00 86.25 90 PHE A N 1
ATOM 728 C CA . PHE A 1 90 ? -24.094 6.751 21.628 1.00 86.25 90 PHE A CA 1
ATOM 729 C C . PHE A 1 90 ? -25.177 6.712 22.708 1.00 86.25 90 PHE A C 1
ATOM 731 O O . PHE A 1 90 ? -26.017 5.818 22.667 1.00 86.25 90 PHE A O 1
ATOM 738 N N . GLU A 1 91 ? -25.218 7.675 23.628 1.00 87.94 91 GLU A N 1
ATOM 739 C CA . GLU A 1 91 ? -26.288 7.778 24.624 1.00 87.94 91 GLU A CA 1
ATOM 740 C C . GLU A 1 91 ? -27.655 8.021 23.976 1.00 87.94 91 GLU A C 1
ATOM 742 O O . GLU A 1 91 ? -28.616 7.339 24.325 1.00 87.94 91 GLU A O 1
ATOM 747 N N . GLU A 1 92 ? -27.756 8.931 23.005 1.00 86.19 92 GLU A N 1
ATOM 748 C CA . GLU A 1 92 ? -28.996 9.172 22.251 1.00 86.19 92 GLU A CA 1
ATOM 749 C C . GLU A 1 92 ? -29.441 7.928 21.473 1.00 86.19 92 GLU A C 1
ATOM 751 O O . GLU A 1 92 ? -30.629 7.603 21.431 1.00 86.19 92 GLU A O 1
ATOM 756 N N . LEU A 1 93 ? -28.488 7.224 20.856 1.00 83.75 93 LEU A N 1
ATOM 757 C CA . LEU A 1 93 ? -28.767 6.037 20.056 1.00 83.75 93 LEU A CA 1
ATOM 758 C C . LEU A 1 93 ? -29.226 4.854 20.919 1.00 83.75 93 LEU A C 1
ATOM 760 O O . LEU A 1 93 ? -30.176 4.164 20.551 1.00 83.75 93 LEU A O 1
ATOM 764 N N . LEU A 1 94 ? -28.550 4.611 22.044 1.00 84.38 94 LEU A N 1
ATOM 765 C CA . LEU A 1 94 ? -28.776 3.441 22.897 1.00 84.38 94 LEU A CA 1
ATOM 766 C C . LEU A 1 94 ? -29.927 3.636 23.888 1.00 84.38 94 LEU A C 1
ATOM 768 O O . LEU A 1 94 ? -30.585 2.662 24.239 1.00 84.38 94 LEU A O 1
ATOM 772 N N . ASN A 1 95 ? -30.203 4.874 24.305 1.00 85.62 95 ASN A N 1
ATOM 773 C CA . ASN A 1 95 ? -31.294 5.187 25.232 1.00 85.62 95 ASN A CA 1
ATOM 774 C C . ASN A 1 95 ? -32.560 5.687 24.522 1.00 85.62 95 ASN A C 1
ATOM 776 O O . ASN A 1 95 ? -33.461 6.221 25.171 1.00 85.62 95 ASN A O 1
ATOM 780 N N . ARG A 1 96 ? -32.652 5.534 23.194 1.00 78.75 96 ARG A N 1
ATOM 781 C CA . ARG A 1 96 ? -33.850 5.906 22.439 1.00 78.75 96 ARG A CA 1
ATOM 782 C C . ARG A 1 96 ? -35.051 5.095 22.953 1.00 78.75 96 ARG A C 1
ATOM 784 O O . ARG A 1 96 ? -35.042 3.870 22.813 1.00 78.75 96 ARG A O 1
ATOM 791 N N . PRO A 1 97 ? -36.097 5.734 23.510 1.00 76.19 97 PRO A N 1
ATOM 792 C CA . PRO A 1 97 ? -37.274 5.010 23.965 1.00 76.19 97 PRO A CA 1
ATOM 793 C C . PRO A 1 97 ? -37.979 4.354 22.774 1.00 76.19 97 PRO A C 1
ATOM 795 O O . PRO A 1 97 ? -37.969 4.888 21.658 1.00 76.19 97 PRO 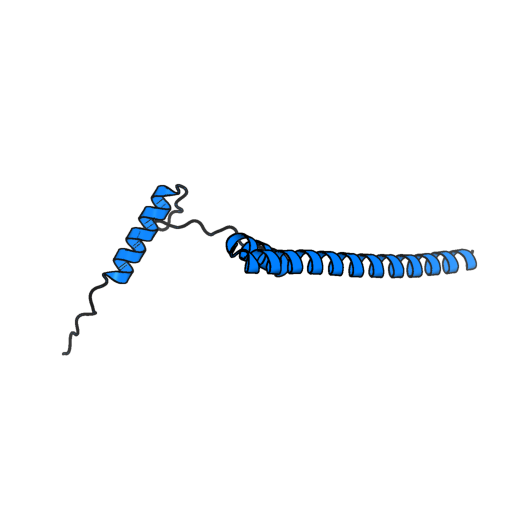A O 1
ATOM 798 N N . ALA A 1 98 ? -38.583 3.188 23.013 1.00 71.81 98 ALA A N 1
ATOM 799 C CA . ALA A 1 98 ? -39.364 2.494 21.998 1.00 71.81 98 ALA A CA 1
ATOM 800 C C . ALA A 1 98 ? -40.458 3.432 21.452 1.00 71.81 98 ALA A C 1
ATOM 802 O O . ALA A 1 98 ? -41.045 4.192 22.231 1.00 71.81 98 ALA A O 1
ATOM 803 N N . PRO A 1 99 ? -40.720 3.425 20.131 1.00 74.44 99 PRO A N 1
ATOM 804 C CA . PRO A 1 99 ? -41.801 4.220 19.570 1.00 74.44 99 PRO A CA 1
ATOM 805 C C . PRO A 1 99 ? -43.100 3.841 20.279 1.00 74.44 99 PRO A C 1
ATOM 807 O O . PRO A 1 99 ? -43.415 2.661 20.421 1.00 74.44 99 PRO A O 1
ATOM 810 N N . ILE A 1 100 ? -43.809 4.851 20.779 1.00 75.31 100 ILE A N 1
ATOM 811 C CA . ILE A 1 100 ? -45.087 4.649 21.453 1.00 75.31 100 ILE A CA 1
ATOM 812 C C . ILE A 1 100 ? -46.051 4.109 20.400 1.00 75.31 100 ILE A C 1
ATOM 814 O O . ILE A 1 100 ? -46.324 4.787 19.408 1.00 75.31 100 ILE A O 1
ATOM 818 N N . ASP A 1 101 ? -46.529 2.886 20.615 1.00 70.81 101 ASP A N 1
ATOM 819 C CA . ASP A 1 101 ? -47.534 2.248 19.773 1.00 70.81 101 ASP A CA 1
ATOM 820 C C . ASP A 1 101 ? -48.868 2.973 20.000 1.00 70.81 101 ASP A C 1
ATOM 822 O O . ASP A 1 101 ? -49.637 2.669 20.912 1.00 70.81 101 ASP A O 1
ATOM 826 N N . VAL A 1 102 ? -49.112 4.020 19.215 1.00 69.06 102 VAL A N 1
ATOM 827 C CA . VAL A 1 102 ? -50.426 4.657 19.113 1.00 69.06 102 VAL A CA 1
ATOM 828 C C . VAL A 1 102 ? -51.265 3.833 18.145 1.00 69.06 102 VAL A C 1
ATOM 830 O O . VAL A 1 102 ? -51.393 4.162 16.968 1.00 69.06 102 VAL A O 1
ATOM 833 N N . ASN A 1 103 ? -51.793 2.715 18.642 1.00 59.31 103 ASN A N 1
ATOM 834 C CA . ASN A 1 103 ? -52.820 1.960 17.932 1.00 59.31 103 ASN A CA 1
ATOM 835 C C . ASN A 1 103 ? -54.157 2.734 18.048 1.00 59.31 103 ASN A C 1
ATOM 837 O O . ASN A 1 103 ? -54.479 3.162 19.161 1.00 59.31 103 ASN A O 1
ATOM 841 N N . PRO A 1 104 ? -54.882 2.977 16.937 1.00 64.75 104 PRO A N 1
ATOM 842 C CA . PRO A 1 104 ? -56.095 3.800 16.906 1.00 64.75 104 PRO A CA 1
ATOM 843 C C . PRO A 1 104 ? -57.301 3.177 17.621 1.00 64.75 104 PRO A C 1
ATOM 845 O O . PRO A 1 104 ? -57.379 1.929 17.707 1.00 64.75 104 PRO A O 1
#

Sequence (104 aa):
MRAGKVQAQAEYIEANRQVKKIIRADKKKYVEELATMVEKAAREGNMKQLDDTTKKLAGEYCKPERPVKDKEGRPITEIQQQCNRWVEYFEELLNRPAPIDVNP

Organism: NCBI:txid31246